Protein AF-A0A2N2DGA6-F1 (afdb_monomer)

Sequence (109 aa):
MNNTIRIIYNTGLVFFALIVSLGIVGYSAAAWNTDLHSSGSIMTGNIDPVFTDVYAVTDYDRSTVDVDIWSNGGKSMFITINDACPDTQVEIKYTITNRGSVPIKFSRA

Foldseek 3Di:
DPDVVVVVVVVVVVVVVVVVVVVVVVVVVVVPDVDPPPPDDDDPKDWAKFWDDKDKDKPDPQKDWDKDQDPPRRPDIDIDIPPDDPPIDMDMDIDIDTPIPDDDDDDDD

pLDDT: mean 82.73, std 11.86, range [48.94, 96.12]

Secondary structure (DSSP, 8-state):
--HHHHHHHHHHHHHHHHHHHHHHHHHHHHH--S--------------EEEEEEEEEES-TTSEEEEEE-TTTSS-EEEEEESPPTT--EEEEEEEEE-SSS-------

Mean predicted aligned error: 14.61 Å

Solvent-accessible surface area (backbone atoms only — not comparable to full-atom values): 6971 Å² total; per-residue (Å²): 139,67,63,68,61,51,53,53,52,53,51,50,50,51,55,51,54,47,53,53,53,53,49,52,53,52,49,52,59,70,67,57,66,88,71,79,78,77,86,71,84,85,76,88,68,42,80,39,70,22,53,77,47,67,47,73,47,63,88,44,95,75,39,51,75,48,63,50,70,38,90,76,76,15,71,48,71,48,79,46,74,42,64,74,50,93,90,66,56,72,50,79,47,72,42,77,45,67,77,32,78,45,90,84,81,90,76,87,130

Radius of gyration: 39.73 Å; Cα contacts (8 Å, |Δi|>4): 123; chains: 1; bounding box: 53×20×121 Å

Structure (mmCIF, N/CA/C/O backbone):
data_AF-A0A2N2DGA6-F1
#
_entry.id   AF-A0A2N2DGA6-F1
#
loop_
_atom_site.group_PDB
_atom_site.id
_atom_site.type_symbol
_atom_site.label_atom_id
_atom_site.label_alt_id
_atom_site.label_comp_id
_atom_site.label_asym_id
_atom_site.label_entity_id
_atom_site.label_seq_id
_atom_site.pdbx_PDB_ins_code
_atom_site.Cartn_x
_atom_site.Cartn_y
_atom_site.Cartn_z
_atom_site.occupancy
_atom_site.B_iso_or_equiv
_atom_site.auth_seq_id
_atom_site.auth_comp_id
_atom_site.auth_asym_id
_atom_site.auth_atom_id
_atom_site.pdbx_PDB_model_num
ATOM 1 N N . MET A 1 1 ? -30.524 3.401 88.001 1.00 54.25 1 MET A N 1
ATOM 2 C CA . MET A 1 1 ? -29.817 4.302 87.058 1.00 54.25 1 MET A CA 1
ATOM 3 C C . MET A 1 1 ? -29.488 3.612 85.718 1.00 54.25 1 MET A C 1
ATOM 5 O O . MET A 1 1 ? -28.391 3.790 85.220 1.00 54.25 1 MET A O 1
ATOM 9 N N . ASN A 1 2 ? -30.415 2.866 85.082 1.00 60.94 2 ASN A N 1
ATOM 10 C CA . ASN A 1 2 ? -30.056 2.020 83.917 1.00 60.94 2 ASN A CA 1
ATOM 11 C C . ASN A 1 2 ? -30.789 2.304 82.593 1.00 60.94 2 ASN A C 1
ATOM 13 O O . ASN A 1 2 ? -30.270 1.932 81.545 1.00 60.94 2 ASN A O 1
ATOM 17 N N . ASN A 1 3 ? -31.950 2.969 82.587 1.00 62.81 3 ASN A N 1
ATOM 18 C CA . ASN A 1 3 ? -32.728 3.118 81.345 1.00 62.81 3 ASN A CA 1
ATOM 19 C C . ASN A 1 3 ? -32.362 4.374 80.545 1.00 62.81 3 ASN A C 1
ATOM 21 O O . ASN A 1 3 ? -32.264 4.309 79.325 1.00 62.81 3 ASN A O 1
ATOM 25 N N . THR A 1 4 ? -32.075 5.492 81.210 1.00 61.25 4 THR A N 1
ATOM 26 C CA . THR A 1 4 ? -31.685 6.750 80.552 1.00 61.25 4 THR A CA 1
ATOM 27 C C . THR A 1 4 ? -30.343 6.642 79.829 1.00 61.25 4 THR A C 1
ATOM 29 O O . THR A 1 4 ? -30.230 7.094 78.696 1.00 61.25 4 THR A O 1
ATOM 32 N N . ILE A 1 5 ? -29.353 5.962 80.420 1.00 63.72 5 ILE A N 1
ATOM 33 C CA . ILE A 1 5 ? -28.036 5.745 79.790 1.00 63.72 5 ILE A CA 1
ATOM 34 C C . ILE A 1 5 ? -28.163 4.854 78.542 1.00 63.72 5 ILE A C 1
ATOM 36 O O . ILE A 1 5 ? -27.574 5.155 77.508 1.00 63.72 5 ILE A O 1
ATOM 40 N N . ARG A 1 6 ? -28.996 3.804 78.595 1.00 63.12 6 ARG A N 1
ATOM 41 C CA . ARG A 1 6 ? -29.282 2.920 77.450 1.00 63.12 6 ARG A CA 1
ATOM 42 C C . ARG A 1 6 ? -29.981 3.645 76.295 1.00 63.12 6 ARG A C 1
ATOM 44 O O . ARG A 1 6 ? -29.642 3.414 75.139 1.00 63.12 6 ARG A O 1
ATOM 51 N N . ILE A 1 7 ? -30.933 4.527 76.604 1.00 68.00 7 ILE A N 1
ATOM 52 C CA . ILE A 1 7 ? -31.655 5.323 75.600 1.00 68.00 7 ILE A CA 1
ATOM 53 C C . ILE A 1 7 ? -30.703 6.307 74.906 1.00 68.00 7 ILE A C 1
ATOM 55 O O . ILE A 1 7 ? -30.737 6.414 73.682 1.00 68.00 7 ILE A O 1
ATOM 59 N N . ILE A 1 8 ? -29.807 6.959 75.656 1.00 72.19 8 ILE A N 1
ATOM 60 C CA . 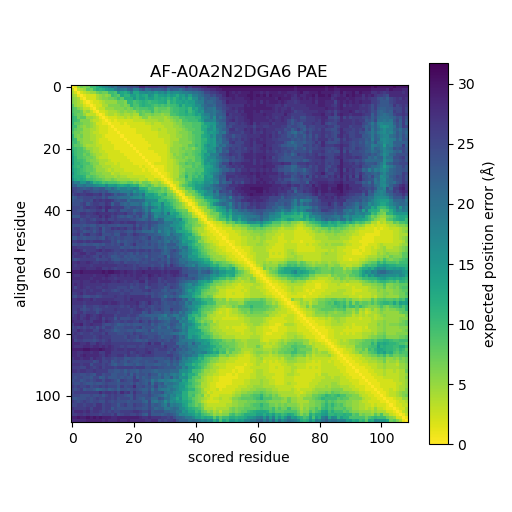ILE A 1 8 ? -28.801 7.877 75.098 1.00 72.19 8 ILE A CA 1
ATOM 61 C C . ILE A 1 8 ? -27.830 7.123 74.180 1.00 72.19 8 ILE A C 1
ATOM 63 O O . ILE A 1 8 ? -27.546 7.588 73.078 1.00 72.19 8 ILE A O 1
ATOM 67 N N . TYR A 1 9 ? -27.382 5.930 74.585 1.00 75.25 9 TYR A N 1
ATOM 68 C CA . TYR A 1 9 ? -26.460 5.113 73.790 1.00 75.25 9 TYR A CA 1
ATOM 69 C C . TYR A 1 9 ? -27.084 4.640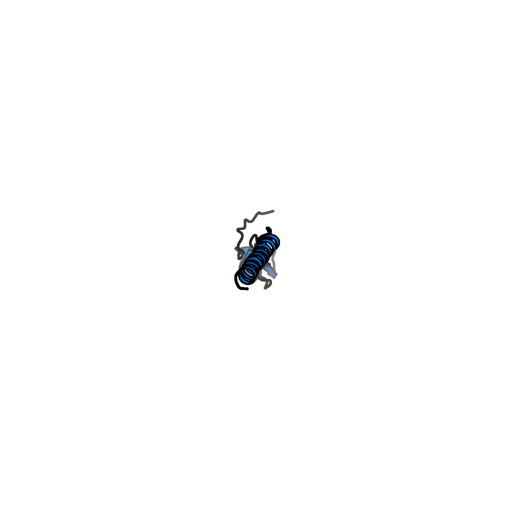 72.470 1.00 75.25 9 TYR A C 1
ATOM 71 O O . TYR A 1 9 ? -26.478 4.773 71.409 1.00 75.25 9 TYR A O 1
ATOM 79 N N . ASN A 1 10 ? -28.326 4.151 72.518 1.00 78.94 10 ASN A N 1
ATOM 80 C CA . ASN A 1 10 ? -29.042 3.701 71.325 1.00 78.94 10 ASN A CA 1
ATOM 81 C C . ASN A 1 10 ? -29.357 4.864 70.379 1.00 78.94 10 ASN A C 1
ATOM 83 O O . ASN A 1 10 ? -29.203 4.732 69.169 1.00 78.94 10 ASN A O 1
ATOM 87 N N . THR A 1 11 ? -29.745 6.018 70.925 1.00 83.56 11 THR A N 1
ATOM 88 C CA . THR A 1 11 ? -29.997 7.227 70.130 1.00 83.56 11 THR A CA 1
ATOM 89 C C . THR A 1 11 ? -28.716 7.704 69.443 1.00 83.56 11 THR A C 1
ATOM 91 O O . THR A 1 11 ? -28.730 7.982 68.247 1.00 83.56 11 THR A O 1
ATOM 94 N N . GLY A 1 12 ? -27.586 7.716 70.158 1.00 88.00 12 GLY A N 1
ATOM 95 C CA . GLY A 1 12 ? -26.281 8.062 69.590 1.00 88.00 12 GLY A CA 1
ATOM 96 C C . GLY A 1 12 ? -25.846 7.123 68.461 1.00 88.00 12 GLY A C 1
ATOM 97 O O . GLY A 1 12 ? -25.358 7.585 67.431 1.00 88.00 12 GLY A O 1
ATOM 98 N N . LEU A 1 13 ? -26.094 5.819 68.610 1.00 89.69 13 LEU A N 1
ATOM 99 C CA . LEU A 1 13 ? -25.811 4.816 67.578 1.00 89.69 13 LEU A CA 1
ATOM 100 C C . LEU A 1 13 ? -26.620 5.050 66.296 1.00 89.69 13 LEU A C 1
ATOM 102 O O . LEU A 1 13 ? -26.075 4.941 65.199 1.00 89.69 13 LEU A O 1
ATOM 106 N N . VAL A 1 14 ? -27.899 5.414 66.430 1.00 91.81 14 VAL A N 1
ATOM 107 C CA . VAL A 1 14 ? -28.767 5.724 65.283 1.00 91.81 14 VAL A CA 1
ATOM 108 C C . VAL A 1 14 ? -28.267 6.960 64.540 1.00 91.81 14 VAL A C 1
ATOM 110 O O . VAL A 1 14 ? -28.152 6.923 63.318 1.00 91.81 14 VAL A O 1
ATOM 113 N N . PHE A 1 15 ? -27.904 8.030 65.253 1.00 92.94 15 PHE A N 1
ATOM 114 C CA . PHE A 1 15 ? -27.357 9.233 64.617 1.00 92.94 15 PHE A CA 1
ATOM 115 C C . PHE A 1 15 ? -26.025 8.970 63.918 1.00 92.94 15 PHE A C 1
ATOM 117 O O . PHE A 1 15 ? -25.810 9.453 62.808 1.00 92.94 15 PHE A O 1
ATOM 124 N N . PHE A 1 16 ? -25.152 8.168 64.525 1.00 93.44 16 PHE A N 1
ATOM 125 C CA . PHE A 1 16 ? -23.888 7.789 63.905 1.00 93.44 16 PHE A CA 1
ATOM 126 C C . PHE A 1 16 ? -24.103 6.983 62.616 1.00 93.44 16 PHE A C 1
ATOM 128 O O . PHE A 1 16 ? -23.535 7.317 61.577 1.00 93.44 16 PHE A O 1
ATOM 135 N N . ALA A 1 17 ? -24.977 5.972 62.655 1.00 94.31 17 ALA A N 1
ATOM 136 C CA . ALA A 1 17 ? -25.332 5.186 61.476 1.00 94.31 17 ALA A CA 1
ATOM 137 C C . ALA A 1 17 ? -25.934 6.063 60.364 1.00 94.31 17 ALA A C 1
ATOM 139 O O . ALA A 1 17 ? -25.603 5.894 59.189 1.00 94.31 17 ALA A O 1
ATOM 140 N N . LEU A 1 18 ? -26.760 7.044 60.740 1.00 94.75 18 LEU A N 1
ATOM 141 C CA . LEU A 1 18 ? -27.363 7.988 59.807 1.00 94.75 18 LEU A CA 1
ATOM 142 C C . LEU A 1 18 ? -26.290 8.831 59.100 1.00 94.75 18 LEU A C 1
ATOM 144 O O . LEU A 1 18 ? -26.268 8.878 57.874 1.00 94.75 18 LEU A O 1
ATOM 148 N N . ILE A 1 19 ? -25.356 9.424 59.848 1.00 96.12 19 ILE A N 1
ATOM 149 C CA . ILE A 1 19 ? -24.274 10.254 59.293 1.00 96.12 19 ILE A CA 1
ATOM 150 C C . ILE A 1 19 ? -23.419 9.458 58.301 1.00 96.12 19 ILE A C 1
ATOM 152 O O . ILE A 1 19 ? -23.144 9.940 57.203 1.00 96.12 19 ILE A O 1
ATOM 156 N N . VAL A 1 20 ? -23.045 8.224 58.653 1.00 95.69 20 VAL A N 1
ATOM 157 C CA . VAL A 1 20 ? -22.258 7.352 57.767 1.00 95.69 2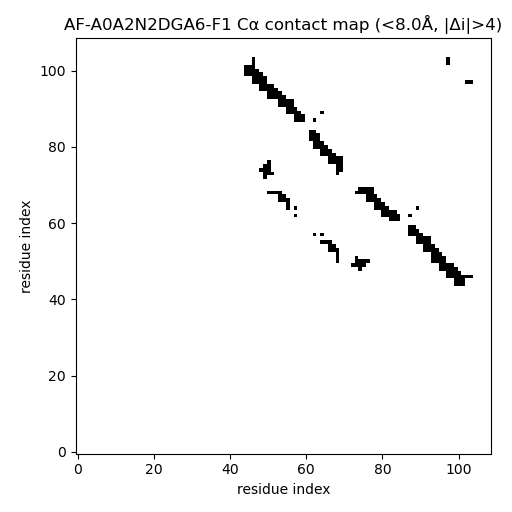0 VAL A CA 1
ATOM 158 C C . VAL A 1 20 ? -23.033 7.034 56.487 1.00 95.69 20 VAL A C 1
ATOM 160 O O . VAL A 1 20 ? -22.480 7.139 55.394 1.00 95.69 20 VAL A O 1
ATOM 163 N N . SER A 1 21 ? -24.322 6.704 56.601 1.00 95.44 21 SER A N 1
ATOM 164 C CA . SER A 1 21 ? -25.151 6.382 55.436 1.00 95.44 21 SER A CA 1
ATOM 165 C C . SER A 1 21 ? -25.306 7.568 54.476 1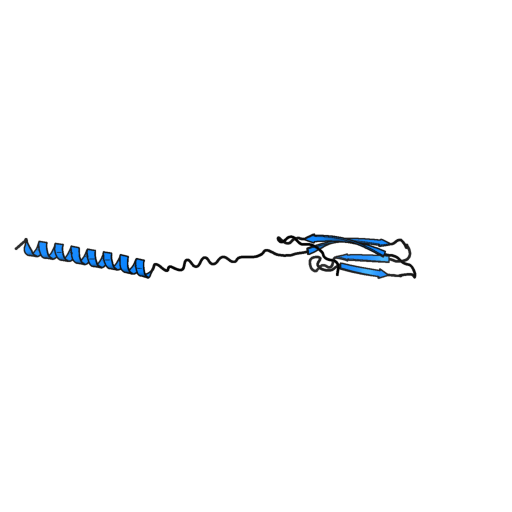.00 95.44 21 SER A C 1
ATOM 167 O O . SER A 1 21 ? -25.103 7.404 53.272 1.00 95.44 21 SER A O 1
ATOM 169 N N . LEU A 1 22 ? -25.567 8.778 54.990 1.00 93.94 22 LEU A N 1
ATOM 170 C CA . LEU A 1 22 ? -25.671 9.979 54.158 1.00 93.94 22 LEU A CA 1
ATOM 171 C C . LEU A 1 22 ? -24.321 10.370 53.546 1.00 93.94 22 LEU A C 1
ATOM 173 O O . LEU A 1 22 ? -24.291 10.841 52.411 1.00 93.94 22 LEU A O 1
ATOM 177 N N . GLY A 1 23 ? -23.214 10.143 54.258 1.00 93.88 23 GLY A N 1
ATOM 178 C CA . GLY A 1 23 ? -21.868 10.382 53.738 1.00 93.88 23 GLY A CA 1
ATOM 179 C C . GLY A 1 23 ? -21.548 9.514 52.521 1.00 93.88 23 GLY A C 1
ATOM 180 O O . GLY A 1 23 ? -21.045 10.023 51.521 1.00 93.88 23 GLY A O 1
ATOM 181 N N . ILE A 1 24 ? -21.899 8.224 52.570 1.00 93.25 24 ILE A N 1
ATOM 182 C CA . ILE A 1 24 ? -21.698 7.299 51.445 1.00 93.25 24 ILE A CA 1
ATOM 183 C C . ILE A 1 24 ? -22.568 7.707 50.255 1.00 93.25 24 ILE A C 1
A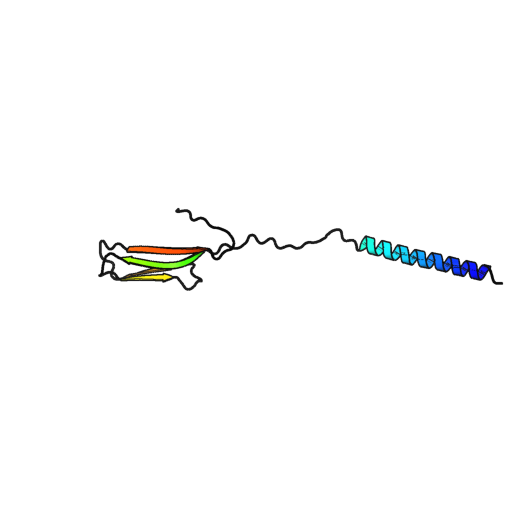TOM 185 O O . ILE A 1 24 ? -22.059 7.814 49.144 1.00 93.25 24 ILE A O 1
ATOM 189 N N . VAL A 1 25 ? -23.855 7.997 50.480 1.00 93.62 25 VAL A N 1
ATOM 190 C CA . VAL A 1 25 ? -24.769 8.418 49.404 1.00 93.62 25 VAL A CA 1
ATOM 191 C C . VAL A 1 25 ? -24.298 9.720 48.753 1.00 93.62 25 VAL A C 1
ATOM 193 O O . VAL A 1 25 ? -24.274 9.814 47.528 1.00 93.62 25 VAL A O 1
ATOM 196 N N . GLY A 1 26 ? -23.874 10.704 49.551 1.00 89.81 26 GLY A N 1
ATOM 197 C CA . GLY A 1 26 ? -23.350 11.972 49.047 1.00 89.81 26 GLY A CA 1
ATOM 198 C C . GLY A 1 26 ? -22.062 11.798 48.243 1.00 89.81 26 GLY A C 1
ATOM 199 O O . GLY A 1 26 ? -21.938 12.366 47.159 1.00 89.81 26 GLY A O 1
ATOM 200 N N . TYR A 1 27 ? -21.131 10.970 48.726 1.00 88.69 27 TYR A N 1
ATOM 201 C CA . TYR A 1 27 ? -19.902 10.662 47.998 1.00 88.69 27 TYR A CA 1
ATOM 202 C C . TYR A 1 27 ? -20.187 9.935 46.685 1.00 88.69 27 TYR A C 1
ATOM 204 O O . TYR A 1 27 ? -19.664 10.334 45.654 1.00 88.69 27 TYR A O 1
ATOM 212 N N . SER A 1 28 ? -21.044 8.912 46.692 1.00 84.44 28 SER A N 1
ATOM 213 C CA . SER A 1 28 ? -21.424 8.184 45.479 1.00 84.44 28 SER A CA 1
ATOM 214 C C . SER A 1 28 ? -22.124 9.081 44.463 1.00 84.44 28 SER A C 1
ATOM 216 O O . SER A 1 28 ? -21.825 8.982 43.280 1.00 84.44 28 SER A O 1
ATOM 218 N N . ALA A 1 29 ? -23.006 9.980 44.908 1.00 84.44 29 ALA A N 1
ATOM 219 C CA . ALA A 1 29 ? -23.665 10.943 44.031 1.00 84.44 29 ALA A CA 1
ATOM 220 C C . ALA A 1 29 ? -22.673 11.955 43.432 1.00 84.44 29 ALA A C 1
ATOM 222 O O . ALA A 1 29 ? -22.769 12.270 42.252 1.00 84.44 29 ALA A O 1
ATOM 223 N N . ALA A 1 30 ? -21.697 12.426 44.215 1.00 80.75 30 ALA A N 1
ATOM 224 C CA . ALA A 1 30 ? -20.650 13.328 43.733 1.00 80.75 30 ALA A CA 1
ATOM 225 C C . ALA A 1 30 ? -19.617 12.625 42.833 1.00 80.75 30 ALA A C 1
ATOM 227 O O . ALA A 1 30 ? -19.099 13.224 41.895 1.00 80.75 30 ALA A O 1
ATOM 228 N N . ALA A 1 31 ? -19.315 11.356 43.111 1.00 79.88 31 ALA A N 1
ATOM 229 C CA . ALA A 1 31 ? -18.421 10.520 42.316 1.00 79.88 31 ALA A CA 1
ATOM 230 C C . ALA A 1 31 ? -19.088 9.995 41.037 1.00 79.88 31 ALA A C 1
ATOM 232 O O . ALA A 1 31 ? -18.402 9.454 40.167 1.00 79.88 31 ALA A O 1
ATOM 233 N N . TRP A 1 32 ? -20.408 10.148 40.906 1.00 78.31 32 TRP A N 1
ATOM 234 C CA . TRP A 1 32 ? -21.124 9.802 39.690 1.00 78.31 32 TRP A CA 1
ATOM 235 C C . TRP A 1 32 ? -20.837 10.853 38.618 1.00 78.31 32 TRP A C 1
ATOM 237 O O . TRP A 1 32 ? -21.585 11.803 38.411 1.00 78.31 32 TRP A O 1
ATOM 247 N N . ASN A 1 33 ? -19.706 10.685 37.942 1.00 68.94 33 ASN A N 1
ATOM 248 C CA . ASN A 1 33 ? -19.378 11.468 36.768 1.00 68.94 33 ASN A CA 1
ATOM 249 C C . ASN A 1 33 ? -20.197 10.917 35.589 1.00 68.94 33 ASN A C 1
ATOM 251 O O . ASN A 1 33 ? -20.019 9.765 35.191 1.00 68.94 33 ASN A O 1
ATOM 255 N N . THR A 1 34 ? -21.138 11.709 35.074 1.00 59.41 34 THR A N 1
ATOM 256 C CA . THR A 1 34 ? -21.999 11.359 33.928 1.00 59.41 34 THR A CA 1
ATOM 257 C C . THR A 1 34 ? -21.234 11.231 32.613 1.00 59.41 34 THR A C 1
ATOM 259 O O . THR A 1 34 ? -21.778 10.713 31.639 1.00 59.41 34 THR A O 1
ATOM 262 N N . ASP A 1 35 ? -19.965 11.627 32.592 1.00 55.50 35 ASP A N 1
ATOM 263 C CA . ASP A 1 35 ? -19.115 11.509 31.422 1.00 55.50 35 ASP A CA 1
ATOM 264 C C . ASP A 1 35 ? -18.386 10.163 31.430 1.00 55.50 35 ASP A C 1
ATOM 266 O O . ASP A 1 35 ? -17.219 10.033 31.809 1.00 55.50 35 ASP A O 1
ATOM 270 N N . LEU A 1 36 ? -19.093 9.132 30.959 1.00 56.44 36 LEU A N 1
ATOM 271 C CA . LEU A 1 36 ? -18.471 7.952 30.360 1.00 56.44 36 LEU A CA 1
ATOM 272 C C . LEU A 1 36 ? -17.677 8.426 29.133 1.00 56.44 36 LEU A C 1
ATOM 274 O O . LEU A 1 36 ? -18.147 8.366 27.998 1.00 56.44 36 LEU A O 1
ATOM 278 N N . HIS A 1 37 ? -16.464 8.930 29.364 1.00 48.94 37 HIS A N 1
ATOM 279 C CA . HIS A 1 37 ? -15.486 9.203 28.321 1.00 48.94 37 HIS A CA 1
ATOM 280 C C . HIS A 1 37 ? -15.062 7.869 27.695 1.00 48.94 37 HIS A C 1
ATOM 282 O O . HIS A 1 37 ? -14.034 7.289 28.033 1.00 48.94 37 HIS A O 1
ATOM 288 N N . SER A 1 38 ? -15.877 7.362 26.772 1.00 54.66 38 SER A N 1
ATOM 289 C CA . SER A 1 38 ? -15.483 6.290 25.868 1.00 54.66 38 SER A CA 1
ATOM 290 C C . SER A 1 38 ? -14.552 6.890 24.819 1.00 54.66 38 SER A C 1
ATOM 292 O O . SER A 1 38 ? -14.980 7.296 23.738 1.00 54.66 38 SER A O 1
ATOM 294 N N . SER A 1 39 ? -13.267 6.985 25.152 1.00 57.19 39 SER A N 1
ATOM 295 C CA . SER A 1 39 ? -12.207 7.351 24.217 1.00 57.19 39 SER A CA 1
ATOM 296 C C . SER A 1 39 ? -11.958 6.199 23.240 1.00 57.19 39 SER A C 1
ATOM 298 O O . SER A 1 39 ? -11.065 5.373 23.403 1.00 57.19 39 SER A O 1
ATOM 300 N N . GLY A 1 40 ? -12.784 6.129 22.200 1.00 59.97 40 GLY A N 1
ATOM 301 C CA . GLY A 1 40 ? -12.534 5.291 21.034 1.00 59.97 40 GLY A CA 1
ATOM 302 C C . GLY A 1 40 ? -11.816 6.100 19.959 1.00 59.97 40 GLY A C 1
ATOM 303 O O . GLY A 1 40 ? -12.334 7.117 19.507 1.00 59.97 40 GLY A O 1
ATOM 304 N N . SER A 1 41 ? -10.639 5.653 19.521 1.00 65.31 41 SER A N 1
ATOM 305 C CA . SER A 1 41 ? -10.051 6.151 18.275 1.00 65.31 41 SER A CA 1
ATOM 306 C C . SER A 1 41 ? -10.785 5.492 17.109 1.00 65.31 41 SER A C 1
ATOM 308 O O . SER A 1 41 ? -10.655 4.286 16.894 1.00 65.31 41 SER A O 1
ATOM 310 N N . ILE A 1 42 ? -11.597 6.259 16.381 1.00 63.88 42 ILE A N 1
ATOM 311 C CA . ILE A 1 42 ? -12.238 5.780 15.153 1.00 63.88 42 ILE A CA 1
ATOM 312 C C . ILE A 1 42 ? -11.213 5.930 14.028 1.00 63.88 42 ILE A C 1
ATOM 314 O O . ILE A 1 42 ? -11.008 7.022 13.503 1.00 63.88 42 ILE A O 1
ATOM 318 N N . MET A 1 43 ? -10.538 4.836 13.675 1.00 71.00 43 MET A N 1
ATOM 319 C CA . MET A 1 43 ? -9.647 4.796 12.515 1.00 71.00 43 MET A CA 1
ATOM 320 C C . MET A 1 43 ? -10.436 4.408 11.264 1.00 71.00 43 MET A C 1
ATOM 322 O O . MET A 1 43 ? -11.114 3.384 11.236 1.00 71.00 43 MET A O 1
ATOM 326 N N . THR A 1 44 ? -10.311 5.204 10.205 1.00 74.25 44 THR A N 1
ATOM 327 C CA . THR A 1 44 ? -10.971 4.998 8.903 1.00 74.25 44 THR A CA 1
ATOM 328 C C . THR A 1 44 ? -10.292 3.940 8.021 1.00 74.25 44 THR A C 1
ATOM 330 O O . THR A 1 44 ? -10.739 3.695 6.904 1.00 74.25 44 THR A O 1
ATOM 333 N N . GLY A 1 45 ? -9.245 3.276 8.523 1.00 79.31 45 GLY A N 1
ATOM 334 C CA . GLY A 1 45 ? -8.417 2.337 7.766 1.00 79.31 45 GLY A CA 1
ATOM 335 C C . GLY A 1 45 ? -7.243 3.018 7.056 1.00 79.31 45 GLY A C 1
ATOM 336 O O . GLY A 1 45 ? -7.007 4.210 7.234 1.00 79.31 45 GLY A O 1
ATOM 337 N N . ASN A 1 46 ? -6.475 2.253 6.276 1.00 88.81 46 ASN A N 1
ATOM 338 C CA . ASN A 1 46 ? -5.310 2.753 5.540 1.00 88.81 46 ASN A CA 1
ATOM 339 C C . ASN A 1 46 ? -5.415 2.413 4.048 1.00 88.81 46 ASN A C 1
ATOM 341 O O . ASN A 1 46 ? -5.913 1.345 3.688 1.00 88.81 46 ASN A O 1
ATOM 345 N N . ILE A 1 47 ? -4.913 3.302 3.194 1.00 89.56 47 ILE A N 1
ATOM 346 C CA . ILE A 1 47 ? -4.817 3.106 1.745 1.00 89.56 47 ILE A CA 1
ATOM 347 C C . ILE A 1 47 ? -3.345 2.868 1.410 1.00 89.56 47 ILE A C 1
ATOM 349 O O . ILE A 1 47 ? -2.513 3.745 1.629 1.00 89.56 47 ILE A O 1
ATOM 353 N N . ASP A 1 48 ? -3.019 1.690 0.873 1.00 91.75 48 ASP A N 1
ATOM 354 C CA . ASP A 1 48 ? -1.631 1.300 0.600 1.00 91.75 48 ASP A CA 1
ATOM 355 C C . ASP A 1 48 ? -1.475 0.588 -0.761 1.00 91.75 48 ASP A C 1
ATOM 357 O O . ASP A 1 48 ? -1.165 -0.602 -0.813 1.00 91.75 48 ASP A O 1
ATOM 361 N N . PRO A 1 49 ? -1.708 1.285 -1.892 1.00 90.00 49 PRO A N 1
ATOM 362 C CA . PRO A 1 49 ? -1.415 0.754 -3.220 1.00 90.00 49 PRO A CA 1
ATOM 363 C C . PRO A 1 49 ? 0.091 0.689 -3.450 1.00 90.00 49 PRO A C 1
ATOM 365 O O . PRO A 1 49 ? 0.795 1.677 -3.222 1.00 90.00 49 PRO A O 1
ATOM 368 N N . VAL A 1 50 ? 0.579 -0.455 -3.918 1.00 93.31 50 VAL A N 1
ATOM 369 C CA . VAL A 1 50 ? 1.991 -0.683 -4.237 1.00 93.31 50 VAL A CA 1
ATOM 370 C C . VAL A 1 50 ? 2.130 -1.495 -5.521 1.00 93.31 50 VAL A C 1
ATOM 372 O O . VAL A 1 50 ? 1.298 -2.357 -5.812 1.00 93.31 50 VAL A O 1
ATOM 375 N N . PHE A 1 51 ? 3.190 -1.237 -6.278 1.00 93.06 51 PHE A N 1
ATOM 376 C CA . PHE A 1 51 ? 3.612 -2.085 -7.383 1.00 93.06 51 PHE A CA 1
ATOM 377 C C . PHE A 1 51 ? 4.171 -3.390 -6.815 1.00 93.06 51 PHE A C 1
ATOM 379 O O . PHE A 1 51 ? 5.019 -3.374 -5.921 1.00 93.06 51 PHE A O 1
ATOM 386 N N . THR A 1 52 ? 3.666 -4.522 -7.299 1.00 92.44 52 THR A N 1
ATOM 387 C CA . THR A 1 52 ? 4.115 -5.858 -6.867 1.00 92.44 52 THR A CA 1
ATOM 388 C C . THR A 1 52 ? 4.798 -6.645 -7.964 1.00 92.44 52 THR A C 1
ATOM 390 O O . THR A 1 52 ? 5.548 -7.563 -7.659 1.00 92.44 52 THR A O 1
ATOM 393 N N . ASP A 1 53 ? 4.521 -6.301 -9.215 1.00 91.00 53 ASP A N 1
ATOM 394 C CA . ASP A 1 53 ? 5.116 -6.938 -10.379 1.00 91.00 53 ASP A CA 1
ATOM 395 C C . ASP A 1 53 ? 5.264 -5.894 -11.481 1.00 91.00 53 ASP A C 1
ATOM 397 O O . ASP A 1 53 ? 4.402 -5.016 -11.627 1.00 91.00 53 ASP A O 1
ATOM 401 N N . VAL A 1 54 ? 6.360 -5.982 -12.220 1.00 92.88 54 VAL A N 1
ATOM 402 C CA . VAL A 1 54 ? 6.666 -5.110 -13.339 1.00 92.88 54 VAL A CA 1
ATOM 403 C C . VAL A 1 54 ? 7.532 -5.847 -14.348 1.00 92.88 54 VAL A C 1
ATOM 405 O O . VAL A 1 54 ? 8.491 -6.523 -13.990 1.00 92.88 54 VAL A O 1
ATOM 408 N N . TYR A 1 55 ? 7.203 -5.696 -15.624 1.00 91.88 55 TYR A N 1
ATOM 409 C CA . TYR A 1 55 ? 8.031 -6.182 -16.714 1.00 91.88 55 TYR A CA 1
ATOM 410 C C . TYR A 1 55 ? 7.805 -5.343 -17.970 1.00 91.88 55 TYR A C 1
ATOM 412 O O . TYR A 1 55 ? 6.729 -4.777 -18.190 1.00 91.88 5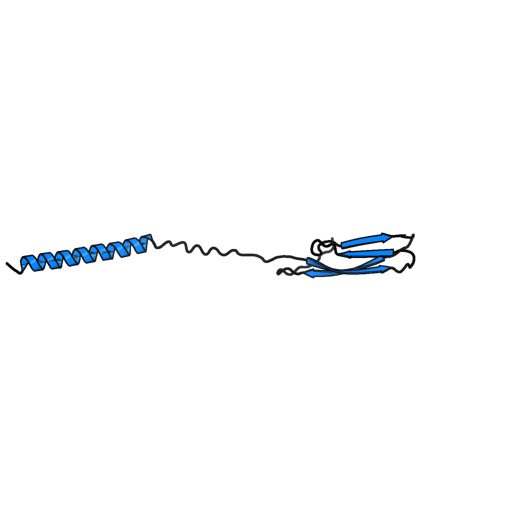5 TYR A O 1
ATOM 420 N N . ALA A 1 56 ? 8.839 -5.259 -18.801 1.00 90.31 56 ALA A N 1
ATOM 421 C CA . ALA A 1 56 ? 8.771 -4.629 -20.109 1.00 90.31 56 ALA A CA 1
ATOM 422 C C . ALA A 1 56 ? 8.750 -5.679 -21.215 1.00 90.31 56 ALA A C 1
ATOM 424 O O . ALA A 1 56 ? 9.403 -6.718 -21.129 1.00 90.31 56 ALA A O 1
ATOM 425 N N . VAL A 1 57 ? 8.019 -5.361 -22.274 1.00 88.62 57 VAL A N 1
ATOM 426 C CA . VAL A 1 57 ? 8.060 -6.062 -23.550 1.00 88.62 57 VAL A CA 1
ATOM 427 C C . VAL A 1 57 ? 8.542 -5.056 -24.588 1.00 88.62 57 VAL A C 1
ATOM 429 O O . VAL A 1 57 ? 8.000 -3.957 -24.694 1.00 88.62 57 VAL A O 1
ATOM 432 N N . THR A 1 58 ? 9.598 -5.411 -25.310 1.00 85.00 58 THR A N 1
ATOM 433 C CA . THR A 1 58 ? 10.138 -4.625 -26.423 1.00 85.00 58 THR A CA 1
ATOM 434 C C . THR A 1 58 ? 10.122 -5.491 -27.670 1.00 85.00 58 THR A C 1
ATOM 436 O O . THR A 1 58 ? 10.473 -6.668 -27.608 1.00 85.00 58 THR A O 1
ATOM 439 N N . ASP A 1 59 ? 9.737 -4.898 -28.795 1.00 80.25 59 ASP A N 1
ATOM 440 C CA . ASP A 1 59 ? 9.749 -5.566 -30.101 1.00 80.25 59 ASP A CA 1
ATOM 441 C C . ASP A 1 59 ? 11.103 -5.404 -30.819 1.00 80.25 59 ASP A C 1
ATOM 443 O O . ASP A 1 59 ? 11.271 -5.841 -31.958 1.00 80.25 59 ASP A O 1
ATOM 447 N N . TYR A 1 60 ? 12.074 -4.741 -30.176 1.00 74.69 60 TYR A N 1
ATOM 448 C CA . TYR A 1 60 ? 13.340 -4.351 -30.789 1.00 74.69 60 TYR A CA 1
ATOM 449 C C . TYR A 1 60 ? 14.549 -4.871 -30.002 1.00 74.69 60 TYR A C 1
ATOM 451 O O . TYR A 1 60 ? 14.845 -4.392 -28.908 1.00 74.69 60 TYR A O 1
ATOM 459 N N . ASP A 1 61 ? 15.299 -5.799 -30.605 1.00 71.06 61 ASP A N 1
ATOM 460 C CA . ASP A 1 61 ? 16.426 -6.507 -29.968 1.00 71.06 61 ASP A CA 1
ATOM 461 C C . ASP A 1 61 ? 17.646 -5.622 -29.656 1.00 71.06 61 ASP A C 1
ATOM 463 O O . ASP A 1 61 ? 18.545 -6.029 -28.922 1.00 71.06 61 ASP A O 1
ATOM 467 N N . ARG A 1 62 ? 17.728 -4.420 -30.243 1.00 75.88 62 ARG A N 1
ATOM 468 C CA . ARG A 1 62 ? 18.872 -3.510 -30.040 1.00 75.88 62 ARG A CA 1
ATOM 469 C C . ARG A 1 62 ? 18.712 -2.569 -28.856 1.00 75.88 62 ARG A C 1
ATOM 471 O O . ARG A 1 62 ? 19.702 -1.968 -28.453 1.00 75.88 62 ARG A O 1
ATOM 478 N N . SER A 1 63 ? 17.501 -2.421 -28.330 1.00 80.81 63 SER A N 1
ATOM 479 C CA . SER A 1 63 ? 17.233 -1.544 -27.196 1.00 80.81 63 SER A CA 1
ATOM 480 C C . SER A 1 63 ? 17.067 -2.388 -25.945 1.00 80.81 63 SER A C 1
ATOM 482 O O . SER A 1 63 ? 16.272 -3.324 -25.914 1.00 80.81 63 SER A O 1
ATOM 484 N N . THR A 1 64 ? 17.820 -2.053 -24.903 1.00 84.06 64 THR A N 1
ATOM 485 C CA . THR A 1 64 ? 17.708 -2.746 -23.618 1.00 84.06 64 THR A CA 1
ATOM 486 C C . THR A 1 64 ? 16.771 -1.954 -22.725 1.00 84.06 64 THR A C 1
ATOM 488 O O . THR A 1 64 ? 17.031 -0.784 -22.441 1.00 84.06 64 THR A O 1
ATOM 491 N N . VAL A 1 65 ? 15.687 -2.587 -22.283 1.00 88.31 65 VAL A N 1
ATOM 492 C CA . VAL A 1 65 ? 14.745 -1.997 -21.331 1.00 88.31 65 VAL A CA 1
ATOM 493 C C . VAL A 1 65 ? 14.911 -2.698 -19.998 1.00 88.31 65 VAL A C 1
ATOM 495 O O . VAL A 1 65 ? 14.667 -3.897 -19.894 1.00 88.31 65 VAL A O 1
ATOM 498 N N . ASP A 1 66 ? 15.311 -1.935 -18.992 1.00 89.12 66 ASP A N 1
ATOM 499 C CA . ASP A 1 66 ? 15.371 -2.390 -17.613 1.00 89.12 66 ASP A CA 1
ATOM 500 C C . ASP A 1 66 ? 14.237 -1.746 -16.819 1.00 89.12 66 ASP A C 1
ATOM 502 O O . ASP A 1 66 ? 13.975 -0.542 -16.944 1.00 89.12 66 ASP A O 1
ATOM 506 N N . VAL A 1 67 ? 13.536 -2.556 -16.031 1.00 91.94 67 VAL A N 1
ATOM 507 C CA . VAL A 1 67 ? 12.423 -2.090 -15.209 1.00 91.94 67 VAL A CA 1
ATOM 508 C C . VAL A 1 67 ? 12.521 -2.708 -13.834 1.00 91.94 67 VAL A C 1
ATOM 510 O O . VAL A 1 67 ? 1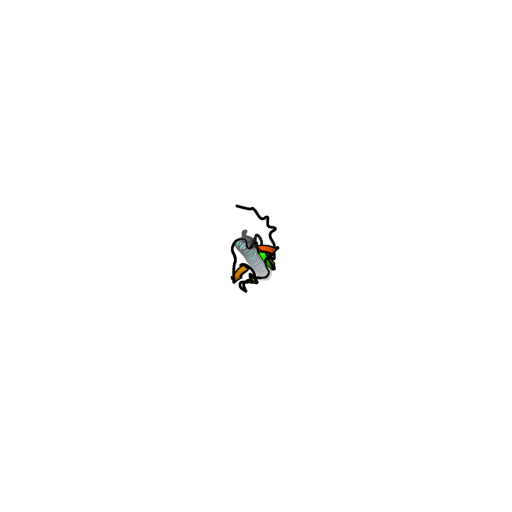2.602 -3.925 -13.702 1.00 91.94 67 VAL A O 1
ATOM 513 N N . ASP A 1 68 ? 12.451 -1.859 -12.816 1.00 91.50 68 ASP A N 1
ATOM 514 C CA . ASP A 1 68 ? 12.516 -2.303 -11.432 1.00 91.50 68 ASP A CA 1
ATOM 515 C C . ASP A 1 68 ? 11.546 -1.516 -10.545 1.00 91.50 68 ASP A C 1
ATOM 517 O O . ASP A 1 68 ? 11.175 -0.365 -10.818 1.00 91.50 68 ASP A O 1
ATOM 521 N N . ILE A 1 69 ? 11.119 -2.157 -9.463 1.00 90.94 69 ILE A N 1
ATOM 522 C CA . ILE A 1 69 ? 10.274 -1.573 -8.430 1.00 90.94 69 ILE A CA 1
ATOM 523 C C . ILE A 1 69 ? 11.185 -0.997 -7.353 1.00 90.94 69 ILE A C 1
ATOM 525 O O . ILE A 1 69 ? 12.002 -1.689 -6.751 1.00 90.94 69 ILE A O 1
ATOM 529 N N . TRP A 1 70 ? 11.015 0.286 -7.053 1.00 86.06 70 TRP A N 1
ATOM 530 C CA . TRP A 1 70 ? 11.860 0.953 -6.076 1.00 86.06 70 TRP A CA 1
ATOM 531 C C . TRP A 1 70 ? 11.652 0.385 -4.666 1.00 86.06 70 TRP A C 1
ATOM 533 O O . TRP A 1 70 ? 10.532 0.096 -4.228 1.00 86.06 70 TRP A O 1
ATOM 543 N N . SER A 1 71 ? 12.736 0.328 -3.894 1.00 81.38 71 SER A N 1
ATOM 544 C CA . SER A 1 71 ? 12.768 -0.211 -2.528 1.00 81.38 71 SER A CA 1
ATOM 545 C C . SER A 1 71 ? 12.030 0.642 -1.478 1.00 81.38 71 SER A C 1
ATOM 547 O O . SER A 1 71 ? 12.063 0.332 -0.289 1.00 81.38 71 SER A O 1
ATOM 549 N N . ASN A 1 72 ? 11.277 1.671 -1.887 1.00 84.12 72 ASN A N 1
ATOM 550 C CA . ASN A 1 72 ? 10.440 2.530 -1.030 1.00 84.12 72 ASN A CA 1
ATOM 551 C C . ASN A 1 72 ? 9.110 1.853 -0.668 1.00 84.12 72 ASN A C 1
ATOM 553 O O . ASN A 1 72 ? 8.066 2.502 -0.598 1.00 84.12 72 ASN A O 1
ATOM 557 N N . GLY A 1 73 ? 9.134 0.534 -0.490 1.00 82.50 73 GLY A N 1
ATOM 558 C CA . GLY A 1 73 ? 7.933 -0.266 -0.291 1.00 82.50 73 GLY A CA 1
ATOM 559 C C . GLY A 1 73 ? 7.074 -0.420 -1.549 1.00 82.50 73 GLY A C 1
ATOM 560 O O . GLY A 1 73 ? 5.896 -0.735 -1.420 1.00 82.50 73 GLY A O 1
ATOM 561 N N . GLY A 1 74 ? 7.630 -0.211 -2.749 1.00 87.69 74 GLY A N 1
ATOM 562 C CA . GLY A 1 74 ? 6.919 -0.402 -4.015 1.00 87.69 74 GLY A CA 1
ATOM 563 C C . GLY A 1 74 ? 5.985 0.744 -4.396 1.00 87.69 74 GLY A C 1
ATOM 564 O O . GLY A 1 74 ? 4.977 0.528 -5.061 1.00 87.69 74 GLY A O 1
ATOM 565 N N . LYS A 1 75 ? 6.288 1.974 -3.973 1.00 88.81 75 LYS A N 1
ATOM 566 C CA . LYS A 1 75 ? 5.503 3.175 -4.319 1.00 88.81 75 LYS A CA 1
ATOM 567 C C . LYS A 1 75 ? 5.915 3.805 -5.640 1.00 88.81 75 LYS A C 1
ATOM 569 O O . LYS A 1 75 ? 5.202 4.656 -6.167 1.00 88.81 75 LYS A O 1
ATOM 574 N N . SER A 1 76 ? 7.067 3.415 -6.163 1.00 89.44 76 SER A N 1
ATOM 575 C CA . SER A 1 76 ? 7.612 3.949 -7.403 1.00 89.44 76 SER A CA 1
ATOM 576 C C . SER A 1 76 ? 8.239 2.827 -8.213 1.00 89.44 76 SER A C 1
ATOM 578 O O . SER A 1 76 ? 8.686 1.828 -7.655 1.00 89.44 76 SER A O 1
ATOM 580 N N . MET A 1 77 ? 8.278 3.012 -9.524 1.00 90.12 77 MET A N 1
ATOM 581 C CA . MET A 1 77 ? 8.968 2.130 -10.457 1.00 90.12 77 MET A CA 1
ATOM 582 C C . MET A 1 77 ? 9.931 2.957 -11.301 1.00 90.12 77 MET A C 1
ATOM 584 O O . MET A 1 77 ? 9.660 4.130 -11.569 1.00 90.12 77 MET A O 1
ATOM 588 N N . PHE A 1 78 ? 11.041 2.348 -11.700 1.00 90.75 78 PHE A N 1
ATOM 589 C CA . PHE A 1 78 ? 12.036 2.943 -12.581 1.00 90.75 78 PHE A CA 1
ATOM 590 C C . PHE A 1 78 ? 12.052 2.192 -13.893 1.00 90.75 78 PHE A C 1
ATOM 592 O O . PHE A 1 78 ? 12.003 0.968 -13.914 1.00 90.75 78 PHE A O 1
ATOM 599 N N . ILE A 1 79 ? 12.106 2.954 -14.978 1.00 90.88 79 ILE A N 1
ATOM 600 C CA . ILE A 1 79 ? 12.189 2.433 -16.334 1.00 90.88 79 ILE A CA 1
ATOM 601 C C . ILE A 1 79 ? 13.422 3.075 -16.946 1.00 90.88 79 ILE A C 1
ATOM 603 O O . ILE A 1 79 ? 13.493 4.301 -17.054 1.00 90.88 79 ILE A O 1
ATOM 607 N N . THR A 1 80 ? 14.380 2.248 -17.338 1.00 90.88 80 THR A N 1
ATOM 608 C CA . THR A 1 80 ? 15.601 2.688 -18.003 1.00 90.88 80 THR A CA 1
ATOM 609 C C . THR A 1 80 ? 15.636 2.074 -19.389 1.00 90.88 80 THR A C 1
ATOM 611 O O . THR A 1 80 ? 15.610 0.856 -19.535 1.00 90.88 80 THR A O 1
ATOM 614 N N . ILE A 1 81 ? 15.680 2.922 -20.414 1.00 89.25 81 ILE A N 1
ATOM 615 C CA . ILE A 1 81 ? 15.773 2.489 -21.808 1.00 89.25 81 ILE A CA 1
ATOM 616 C C . ILE A 1 81 ? 17.154 2.891 -22.315 1.00 89.25 81 ILE A C 1
ATOM 618 O O . ILE A 1 81 ? 17.449 4.080 -22.439 1.00 89.25 81 ILE A O 1
ATOM 622 N N . ASN A 1 82 ? 17.988 1.897 -22.598 1.00 88.62 82 ASN A N 1
ATOM 623 C CA . ASN A 1 82 ? 19.313 2.075 -23.176 1.00 88.62 82 ASN A CA 1
ATOM 624 C C . ASN A 1 82 ? 19.276 1.763 -24.675 1.00 88.62 82 ASN A C 1
ATOM 626 O O . ASN A 1 82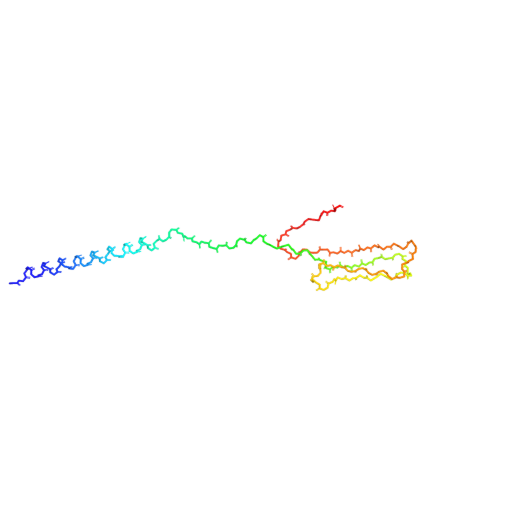 ? 18.521 0.894 -25.116 1.00 88.62 82 ASN A O 1
ATOM 630 N N . ASP A 1 83 ? 20.095 2.480 -25.448 1.00 86.56 83 ASP A N 1
ATOM 631 C CA . ASP A 1 83 ? 20.223 2.296 -26.900 1.00 86.56 83 ASP A CA 1
ATOM 632 C C . ASP A 1 83 ? 18.877 2.391 -27.643 1.00 86.56 83 ASP A C 1
ATOM 634 O O . ASP A 1 83 ? 18.583 1.634 -28.575 1.00 86.56 83 ASP A O 1
ATOM 638 N N . ALA A 1 84 ? 18.028 3.333 -27.214 1.00 81.56 84 ALA A N 1
ATOM 639 C CA . ALA A 1 84 ? 16.757 3.617 -27.867 1.00 81.56 84 ALA A CA 1
ATOM 640 C C . ALA A 1 84 ? 17.000 4.049 -29.322 1.00 81.56 84 ALA A C 1
ATOM 642 O O . ALA A 1 84 ? 17.653 5.060 -29.590 1.00 81.56 84 ALA A O 1
ATOM 643 N N . CYS A 1 85 ? 16.466 3.279 -30.265 1.00 83.25 85 CYS A N 1
ATOM 644 C CA . CYS A 1 85 ? 16.505 3.605 -31.686 1.00 83.25 85 CYS A CA 1
ATOM 645 C C . CYS A 1 85 ? 15.222 4.343 -32.106 1.00 83.25 85 CYS A C 1
ATOM 647 O O . CYS A 1 85 ? 14.181 4.175 -31.459 1.00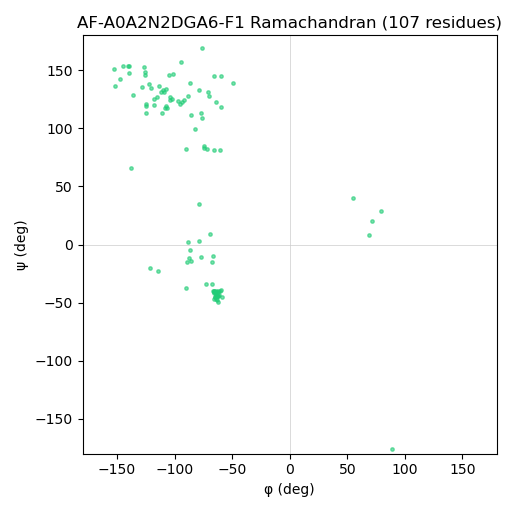 83.25 85 CYS A O 1
ATOM 649 N N . PRO A 1 86 ? 15.250 5.115 -33.208 1.00 84.00 86 PRO A N 1
ATOM 650 C CA . PRO A 1 86 ? 14.022 5.564 -33.858 1.00 84.00 86 PRO A CA 1
ATOM 651 C C . PRO A 1 86 ? 13.069 4.378 -34.076 1.00 84.00 86 PRO A C 1
ATOM 653 O O . PRO A 1 86 ? 13.523 3.286 -34.409 1.00 84.00 86 PRO A O 1
ATOM 656 N N . ASP A 1 87 ? 11.776 4.597 -33.841 1.00 83.50 87 ASP A N 1
ATOM 657 C CA . ASP A 1 87 ? 10.693 3.600 -33.923 1.00 83.50 87 ASP A CA 1
ATOM 658 C C . ASP A 1 87 ? 10.685 2.484 -32.859 1.00 83.50 87 ASP A C 1
ATOM 660 O O . ASP A 1 87 ? 9.844 1.586 -32.923 1.00 83.50 87 ASP A O 1
ATOM 664 N N . THR A 1 88 ? 11.540 2.551 -31.831 1.00 82.81 88 THR A N 1
ATOM 665 C CA . THR A 1 88 ? 11.469 1.604 -30.701 1.00 82.81 88 THR A CA 1
ATOM 666 C C . THR A 1 88 ? 10.148 1.770 -29.945 1.00 82.81 88 THR A C 1
ATOM 668 O O . THR A 1 88 ? 9.854 2.851 -29.429 1.00 82.81 88 THR A O 1
ATOM 671 N N . GLN A 1 89 ? 9.372 0.689 -29.836 1.00 86.19 89 GLN A N 1
ATOM 672 C CA . GLN A 1 89 ? 8.159 0.621 -29.022 1.00 86.19 89 GLN A CA 1
ATOM 673 C C . GLN A 1 89 ? 8.405 -0.266 -27.806 1.00 86.19 89 GLN A C 1
ATOM 675 O O . GLN A 1 89 ? 8.918 -1.377 -27.923 1.00 86.19 89 GLN A O 1
ATOM 680 N N . VAL A 1 90 ? 8.035 0.244 -26.635 1.00 87.94 90 VAL A N 1
ATOM 681 C CA . VAL A 1 90 ? 8.172 -0.460 -25.361 1.00 87.94 90 VAL A CA 1
ATOM 682 C C . VAL A 1 90 ? 6.806 -0.497 -24.692 1.00 87.94 90 VAL A C 1
ATOM 684 O O . VAL A 1 90 ? 6.218 0.547 -24.407 1.00 87.94 90 VAL A O 1
ATOM 687 N N . GLU A 1 91 ? 6.307 -1.699 -24.429 1.00 91.25 91 GLU A N 1
ATOM 688 C CA . GLU A 1 91 ? 5.098 -1.928 -23.647 1.00 91.25 91 GLU A CA 1
ATOM 689 C C . GLU A 1 91 ? 5.487 -2.244 -22.199 1.00 91.25 91 GLU A C 1
ATOM 691 O O . GLU A 1 91 ? 6.238 -3.180 -21.927 1.00 91.25 91 GLU A O 1
ATOM 696 N N . ILE A 1 92 ? 4.962 -1.468 -21.251 1.00 91.06 92 ILE A N 1
ATOM 697 C CA . ILE A 1 92 ? 5.254 -1.633 -19.824 1.00 91.06 92 ILE A CA 1
ATOM 698 C C . ILE A 1 92 ? 4.030 -2.224 -19.144 1.00 91.06 92 ILE A C 1
ATOM 700 O O . ILE A 1 92 ? 2.961 -1.610 -19.126 1.00 91.06 92 ILE A O 1
ATOM 704 N N . LYS A 1 93 ? 4.197 -3.409 -18.558 1.00 92.75 93 LYS A N 1
ATOM 705 C CA . LYS A 1 93 ? 3.152 -4.116 -17.822 1.00 92.75 93 LYS A CA 1
ATOM 706 C C . LYS A 1 93 ? 3.492 -4.110 -16.343 1.00 92.75 93 LYS A C 1
ATOM 708 O O . LYS A 1 93 ? 4.621 -4.381 -15.950 1.00 92.75 93 LYS A O 1
ATOM 713 N N . TYR A 1 94 ? 2.506 -3.774 -15.521 1.00 93.00 94 TYR A N 1
ATOM 714 C CA . TYR A 1 94 ? 2.673 -3.699 -14.077 1.00 93.00 94 TYR A CA 1
ATOM 715 C C . TYR A 1 94 ? 1.409 -4.144 -13.352 1.00 93.00 94 TYR A C 1
ATOM 717 O O . TYR A 1 94 ? 0.293 -4.004 -13.856 1.00 93.00 94 TYR A O 1
ATOM 725 N N . THR A 1 95 ? 1.597 -4.639 -12.133 1.00 92.56 95 THR A N 1
ATOM 726 C CA . THR A 1 95 ? 0.516 -5.022 -11.226 1.00 92.56 95 THR A CA 1
ATOM 727 C C . THR A 1 95 ? 0.538 -4.122 -10.001 1.00 92.56 95 THR A C 1
ATOM 729 O O . THR A 1 95 ? 1.563 -4.011 -9.326 1.00 92.56 95 THR A O 1
ATOM 732 N N . ILE A 1 96 ? -0.607 -3.504 -9.694 1.00 91.69 96 ILE A N 1
ATOM 733 C CA . ILE A 1 96 ? -0.803 -2.736 -8.462 1.00 91.69 96 ILE A CA 1
ATOM 734 C C . ILE A 1 96 ? -1.652 -3.558 -7.501 1.00 91.69 96 ILE A C 1
ATOM 736 O O . ILE A 1 96 ? -2.782 -3.929 -7.817 1.00 91.69 96 ILE A O 1
ATOM 740 N N . THR A 1 97 ? -1.129 -3.775 -6.300 1.00 91.75 97 THR A N 1
ATOM 741 C CA . THR A 1 97 ? -1.842 -4.433 -5.207 1.00 91.75 97 THR A CA 1
ATOM 742 C C . THR A 1 97 ? -2.107 -3.424 -4.101 1.00 91.75 97 THR A C 1
ATOM 744 O O . THR A 1 97 ? -1.201 -2.724 -3.656 1.00 91.75 97 THR A O 1
ATOM 747 N N . ASN A 1 98 ? -3.348 -3.355 -3.622 1.00 92.06 98 ASN A N 1
ATOM 748 C CA . ASN A 1 98 ? -3.668 -2.600 -2.418 1.00 92.06 98 ASN A CA 1
ATOM 749 C C . ASN A 1 98 ? -3.432 -3.474 -1.184 1.00 92.06 98 ASN A C 1
ATOM 751 O O . ASN A 1 98 ? -4.166 -4.433 -0.962 1.00 92.06 98 ASN A O 1
ATOM 755 N N . ARG A 1 99 ? -2.420 -3.133 -0.386 1.00 92.31 99 ARG A N 1
ATOM 756 C CA . ARG A 1 99 ? -2.148 -3.750 0.924 1.00 92.31 99 ARG A CA 1
ATOM 757 C C . ARG A 1 99 ? -2.921 -3.073 2.063 1.00 92.31 99 ARG A C 1
ATOM 759 O O . ARG A 1 99 ? -2.849 -3.514 3.206 1.00 92.31 99 ARG A O 1
ATOM 766 N N . GLY A 1 100 ? -3.637 -1.991 1.755 1.00 89.00 100 GLY A N 1
ATOM 767 C CA . GLY A 1 100 ? -4.454 -1.246 2.701 1.00 89.00 100 GLY A CA 1
ATOM 768 C C . GLY A 1 100 ? -5.772 -1.946 3.027 1.00 89.00 100 GLY A C 1
ATOM 769 O O . GLY A 1 100 ? -6.186 -2.891 2.360 1.00 89.00 100 GLY A O 1
ATOM 770 N N . SER A 1 101 ? -6.462 -1.448 4.051 1.00 89.69 101 SER A N 1
ATOM 771 C CA . SER A 1 101 ? -7.775 -1.952 4.471 1.00 89.69 101 SER A CA 1
ATOM 772 C C . SER A 1 101 ? -8.947 -1.288 3.744 1.00 89.69 101 SER A C 1
ATOM 774 O O . SER A 1 101 ? -10.076 -1.765 3.839 1.00 89.69 101 SER A O 1
ATOM 776 N N . VAL A 1 102 ? -8.695 -0.196 3.017 1.00 89.81 102 VAL A N 1
ATOM 777 C CA . VAL A 1 102 ? -9.725 0.563 2.299 1.00 89.81 102 VAL A CA 1
ATOM 778 C C . VAL A 1 102 ? -9.676 0.227 0.803 1.00 89.81 102 VAL A C 1
ATOM 780 O O . VAL A 1 102 ? -8.612 0.387 0.204 1.00 89.81 102 VAL A O 1
ATOM 783 N N . PRO A 1 103 ? -10.784 -0.210 0.172 1.00 89.06 103 PRO A N 1
ATOM 784 C CA . PRO A 1 103 ? -10.845 -0.468 -1.268 1.00 89.06 103 PRO A CA 1
ATOM 785 C C . PRO A 1 103 ? -10.526 0.775 -2.104 1.00 89.06 103 PRO A C 1
ATOM 787 O O . PRO A 1 103 ? -10.910 1.888 -1.748 1.00 89.06 103 PRO A O 1
ATOM 790 N N . ILE A 1 104 ? -9.872 0.581 -3.250 1.00 88.12 104 ILE A N 1
ATOM 791 C CA . ILE A 1 104 ? -9.468 1.672 -4.143 1.00 88.12 104 ILE A CA 1
ATOM 792 C C . ILE A 1 104 ? -9.963 1.449 -5.570 1.00 88.12 104 ILE A C 1
ATOM 794 O O . ILE A 1 104 ? -10.130 0.315 -6.019 1.00 88.12 104 ILE A O 1
ATOM 798 N N . LYS A 1 105 ? -10.157 2.552 -6.296 1.00 88.44 105 LYS A N 1
ATOM 799 C CA . LYS A 1 105 ? -10.452 2.570 -7.729 1.00 88.44 105 LYS A CA 1
ATOM 800 C C . LYS A 1 105 ? -9.475 3.513 -8.419 1.00 88.44 105 LYS A C 1
ATOM 802 O O . LYS A 1 105 ? -9.247 4.621 -7.941 1.00 88.44 105 LYS A O 1
ATOM 807 N N . PHE A 1 106 ? -8.936 3.084 -9.553 1.00 80.75 106 PHE A N 1
ATOM 808 C CA . PHE A 1 106 ? -8.064 3.916 -10.374 1.00 80.75 106 PHE A CA 1
ATOM 809 C C . PHE A 1 106 ? -8.892 4.762 -11.348 1.00 80.75 106 PHE A C 1
ATOM 811 O O . PHE A 1 106 ? -9.858 4.275 -11.940 1.00 80.75 106 PHE A O 1
ATOM 818 N N . SER A 1 107 ? -8.504 6.027 -11.512 1.00 84.38 107 SER A N 1
ATOM 819 C CA . SER A 1 107 ? -9.006 6.919 -12.558 1.00 84.38 107 SER A CA 1
ATOM 820 C C . SER A 1 107 ? -7.831 7.375 -13.407 1.00 84.38 107 SER A C 1
ATOM 822 O O . SER A 1 107 ? -6.792 7.750 -12.865 1.00 84.38 107 SER A O 1
ATOM 824 N N . ARG A 1 108 ? -7.999 7.350 -14.729 1.00 74.25 108 ARG A N 1
ATOM 825 C CA . ARG A 1 108 ? -7.058 7.980 -15.657 1.00 74.25 108 ARG A CA 1
ATOM 826 C C . ARG A 1 108 ? -7.341 9.487 -15.654 1.00 74.25 108 ARG A C 1
ATOM 828 O O . ARG A 1 108 ? -8.514 9.863 -15.667 1.00 74.25 108 ARG A O 1
ATOM 835 N N . ALA A 1 109 ? -6.294 10.301 -15.544 1.00 49.94 109 ALA A N 1
ATOM 836 C CA . ALA A 1 109 ? -6.375 11.750 -15.729 1.00 49.94 109 ALA A CA 1
ATOM 837 C C . ALA A 1 109 ? -6.399 12.100 -17.222 1.00 49.94 109 ALA A C 1
ATOM 839 O O . ALA A 1 109 ? -5.818 11.313 -18.010 1.00 49.94 109 ALA A O 1
#

Nearest PDB structures (foldseek):
  2n2j-assembly1_B  TM=3.454E-01  e=2.372E+00  Human herpesvirus 4 strain B95-8
  3gw6-assembly1_F  TM=1.861E-01  e=5.323E+00  Escherichia phage K1F
  3gw6-assembly1_A  TM=1.880E-01  e=8.227E+00  Escherichia phage K1F